Protein AF-A0A8J6M858-F1 (afdb_monomer_lite)

Organism: NCBI:txid2763053

Foldseek 3Di:
DPPVPDDDDDDQVRVCVVPVDGDDCVVPPDDDDPVRVVVVVVVVLCVQQVDPVDDSVVSVVVVVVVVPDD

pLDDT: mean 82.13, std 13.97, range [30.59, 94.44]

Secondary structure (DSSP, 8-state):
--TTSPPPP--HHHHHHHHS----HHHHPPPPPHHHHHHHHHHHHHHH---TTS-HHHHHHHHHGGG---

Radius of gyration: 16.22 Å; chains: 1; bounding box: 37×25×38 Å

Sequence (70 aa):
MDECGQVMLLSAESVHQLTGEQVDPAECSAVLPRRSFESAFSKYIEWHTPDPSNCTLHQLCSAWSCDSAP

Structure (mmCIF, N/CA/C/O backbone):
data_AF-A0A8J6M858-F1
#
_entry.id   AF-A0A8J6M858-F1
#
loop_
_atom_site.group_PDB
_atom_site.id
_atom_site.type_symbol
_atom_site.label_atom_id
_atom_site.label_alt_id
_atom_site.label_comp_id
_atom_site.label_asym_id
_atom_site.label_entity_id
_atom_site.label_seq_id
_atom_site.pdbx_PDB_ins_code
_atom_site.Cartn_x
_atom_site.Cartn_y
_atom_site.Cartn_z
_atom_site.occupancy
_atom_site.B_iso_or_equiv
_atom_site.auth_seq_id
_atom_site.auth_comp_id
_atom_site.auth_asym_id
_atom_site.auth_atom_id
_atom_site.pdbx_PDB_model_num
ATOM 1 N N . MET A 1 1 ? 0.023 4.591 12.378 1.00 55.47 1 MET A N 1
ATOM 2 C CA . MET A 1 1 ? 1.429 4.625 11.945 1.00 55.47 1 MET A CA 1
ATOM 3 C C . MET A 1 1 ? 2.232 3.981 13.052 1.00 55.47 1 MET A C 1
ATOM 5 O O . MET A 1 1 ? 1.875 4.213 14.205 1.00 55.47 1 MET A O 1
ATOM 9 N N . ASP A 1 2 ? 3.216 3.151 12.732 1.00 72.44 2 ASP A N 1
ATOM 10 C CA . ASP A 1 2 ? 4.156 2.666 13.746 1.00 72.44 2 ASP A CA 1
ATOM 11 C C . ASP A 1 2 ? 5.063 3.808 14.252 1.00 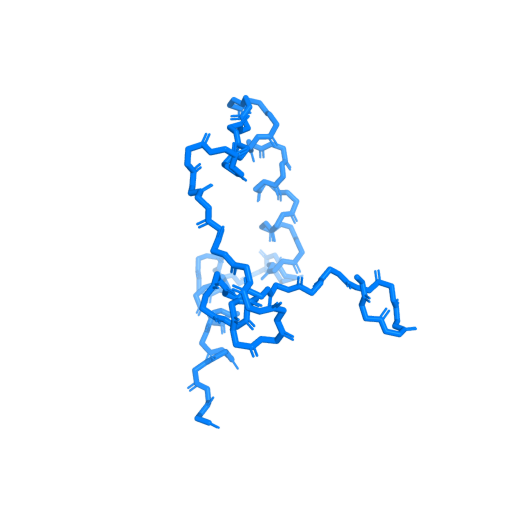72.44 2 ASP A C 1
ATOM 13 O O . ASP A 1 2 ? 4.935 4.969 13.844 1.00 72.44 2 ASP A O 1
ATOM 17 N N . GLU A 1 3 ? 5.984 3.479 15.152 1.00 77.88 3 GLU A N 1
ATOM 18 C CA . GLU A 1 3 ? 6.983 4.411 15.688 1.00 77.88 3 GLU A CA 1
ATOM 19 C C . GLU A 1 3 ? 7.928 5.006 14.623 1.00 77.88 3 GLU A C 1
ATOM 21 O O . GLU A 1 3 ? 8.562 6.032 14.868 1.00 77.88 3 GLU A O 1
ATOM 26 N N . CYS A 1 4 ? 7.962 4.425 13.421 1.00 71.69 4 CYS A N 1
ATOM 27 C CA . CYS A 1 4 ? 8.749 4.870 12.271 1.00 71.69 4 CYS A CA 1
ATOM 28 C C . CYS A 1 4 ? 7.926 5.678 11.249 1.00 71.69 4 CYS A C 1
ATOM 30 O O . CYS A 1 4 ? 8.467 6.112 10.229 1.00 71.69 4 CYS A O 1
ATOM 32 N N . GLY A 1 5 ? 6.632 5.910 11.496 1.00 71.69 5 GLY A N 1
ATOM 33 C CA . GLY A 1 5 ? 5.759 6.627 10.565 1.00 71.69 5 GLY A CA 1
ATOM 34 C C . GLY A 1 5 ? 5.258 5.775 9.395 1.00 71.69 5 GLY A C 1
ATOM 35 O O . GLY A 1 5 ? 4.770 6.335 8.411 1.00 71.69 5 GLY A O 1
ATOM 36 N N . GLN A 1 6 ? 5.364 4.446 9.476 1.00 69.44 6 GLN A N 1
ATOM 37 C CA . GLN A 1 6 ? 4.890 3.533 8.440 1.00 69.44 6 GLN A CA 1
ATOM 38 C C . GLN A 1 6 ? 3.419 3.161 8.654 1.00 69.44 6 GLN A C 1
ATOM 40 O O . GLN A 1 6 ? 2.922 3.072 9.782 1.00 69.44 6 GLN A O 1
ATOM 45 N N . VAL A 1 7 ? 2.685 2.972 7.552 1.00 74.38 7 VAL A N 1
ATOM 46 C CA . VAL A 1 7 ? 1.275 2.566 7.599 1.00 74.38 7 VAL A CA 1
ATOM 47 C C . VAL A 1 7 ? 1.196 1.163 8.186 1.00 74.38 7 VAL A C 1
ATOM 49 O O . VAL A 1 7 ? 1.747 0.223 7.626 1.00 74.38 7 VAL A O 1
ATOM 52 N N . MET A 1 8 ? 0.483 1.031 9.301 1.00 75.00 8 MET A N 1
ATOM 53 C CA . MET A 1 8 ? 0.249 -0.251 9.951 1.00 75.00 8 MET A CA 1
ATOM 54 C C . MET A 1 8 ? -1.090 -0.801 9.465 1.00 75.00 8 MET A C 1
ATOM 56 O O . MET A 1 8 ? -2.120 -0.136 9.607 1.00 75.00 8 MET A O 1
ATOM 60 N N . LEU A 1 9 ? -1.068 -1.989 8.866 1.00 81.12 9 LEU A N 1
ATOM 61 C CA . LEU A 1 9 ? -2.271 -2.702 8.458 1.00 81.12 9 LEU A CA 1
ATOM 62 C C . LEU A 1 9 ? -2.726 -3.584 9.621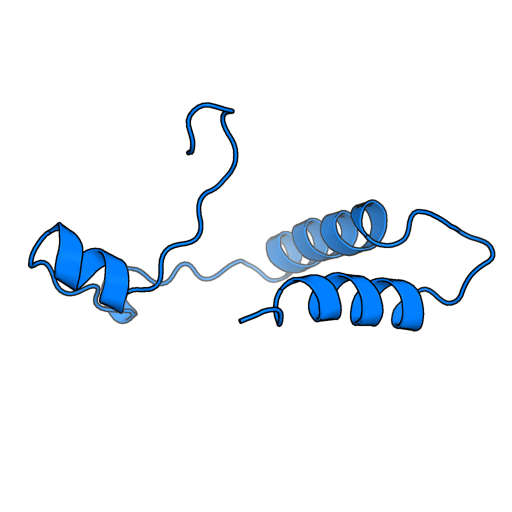 1.00 81.12 9 LEU A C 1
ATOM 64 O O . LEU A 1 9 ? -1.973 -4.426 10.099 1.00 81.12 9 LEU A O 1
ATOM 68 N N . LEU A 1 10 ? -3.956 -3.378 10.080 1.00 82.81 10 LEU A N 1
ATOM 69 C CA . LEU A 1 10 ? -4.596 -4.212 11.092 1.00 82.81 10 LEU A CA 1
ATOM 70 C C . LEU A 1 10 ? -5.817 -4.879 10.473 1.00 82.81 10 LEU A C 1
ATOM 72 O O . LEU A 1 10 ? -6.577 -4.242 9.742 1.00 82.81 10 LEU A O 1
ATOM 76 N N . SER A 1 11 ? -6.024 -6.154 10.792 1.00 86.69 11 SER A N 1
ATOM 77 C CA . SER A 1 11 ? -7.281 -6.811 10.454 1.00 86.69 11 SER A CA 1
ATOM 78 C C . SER A 1 11 ? -8.423 -6.221 11.291 1.00 86.69 11 SER A C 1
ATOM 80 O O . SER A 1 11 ? -8.211 -5.770 12.420 1.00 86.69 11 SER A O 1
ATOM 82 N N . ALA A 1 12 ? -9.650 -6.260 10.766 1.00 87.62 12 ALA A N 1
ATOM 83 C CA . ALA A 1 12 ? -10.835 -5.854 11.524 1.00 87.62 12 ALA A CA 1
ATOM 84 C C . ALA A 1 12 ? -10.999 -6.668 12.824 1.00 87.62 12 ALA A C 1
ATOM 86 O O . ALA A 1 12 ? -11.447 -6.135 13.837 1.00 87.62 12 ALA A O 1
ATOM 87 N N . GLU A 1 13 ? -10.583 -7.939 12.814 1.00 89.50 13 GLU A N 1
ATOM 88 C CA . GLU A 1 13 ? -10.577 -8.800 13.999 1.00 89.50 13 GLU A CA 1
ATOM 89 C C . GLU A 1 13 ? -9.599 -8.287 15.063 1.00 89.50 13 GLU A C 1
ATOM 91 O O . GLU A 1 13 ? -9.959 -8.177 16.234 1.00 89.50 13 GLU A O 1
ATOM 96 N N . SER A 1 14 ? -8.385 -7.907 14.657 1.00 90.12 14 SER A N 1
ATOM 97 C CA . SER A 1 14 ? -7.377 -7.350 15.565 1.00 90.12 14 SER A CA 1
ATOM 98 C C . SER A 1 14 ? -7.860 -6.049 16.208 1.00 90.12 14 SER A C 1
ATOM 100 O O . SER A 1 14 ? -7.639 -5.842 17.398 1.00 90.12 14 SER A O 1
ATOM 102 N N . VAL A 1 15 ? -8.556 -5.191 15.454 1.00 89.44 15 VAL A N 1
ATOM 103 C CA . VAL A 1 15 ? -9.168 -3.968 16.001 1.00 89.44 15 VAL A CA 1
ATOM 104 C C . VAL A 1 15 ? -10.195 -4.322 17.077 1.00 89.44 15 VAL A C 1
ATOM 106 O O . VAL A 1 15 ? -10.116 -3.789 18.180 1.00 89.44 15 VAL A O 1
ATOM 109 N N . HIS A 1 16 ? -11.080 -5.284 16.808 1.00 91.50 16 HIS A N 1
ATOM 110 C CA . HIS A 1 16 ? -12.079 -5.721 17.782 1.00 91.50 16 HIS A CA 1
ATOM 111 C C . HIS A 1 16 ? -11.463 -6.296 19.061 1.00 91.50 16 HIS A C 1
ATOM 113 O O . HIS A 1 16 ? -11.904 -5.965 20.157 1.00 91.50 16 HIS A O 1
ATOM 119 N N . GLN A 1 17 ? -10.419 -7.117 18.948 1.00 94.44 17 GLN A N 1
ATOM 120 C CA . GLN A 1 17 ? -9.736 -7.673 20.118 1.00 94.44 17 GLN A CA 1
ATOM 121 C C . GLN A 1 17 ? -9.065 -6.587 20.976 1.00 94.44 17 GLN A C 1
ATOM 123 O O . GLN A 1 17 ? -9.029 -6.708 22.199 1.00 94.44 17 GLN A O 1
ATOM 128 N N . LEU A 1 18 ? -8.539 -5.530 20.346 1.00 93.31 18 LEU A N 1
ATOM 129 C CA . LEU A 1 18 ? -7.828 -4.448 21.031 1.00 93.31 18 LEU A CA 1
ATOM 130 C C . LEU A 1 18 ? -8.764 -3.397 21.641 1.00 93.31 18 LEU A C 1
ATOM 132 O O . LEU A 1 18 ? -8.455 -2.866 22.707 1.00 93.31 18 LEU A O 1
ATOM 136 N N . THR A 1 19 ? -9.875 -3.069 20.975 1.00 91.75 19 THR A N 1
ATOM 137 C CA . THR A 1 19 ? -10.753 -1.952 21.376 1.00 91.75 19 THR A CA 1
ATOM 138 C C . THR A 1 19 ? -12.143 -2.389 21.833 1.00 91.75 19 THR A C 1
ATOM 140 O O . THR A 1 19 ? -12.839 -1.619 22.491 1.00 91.75 19 THR A O 1
ATOM 143 N N . GLY A 1 20 ? -12.564 -3.613 21.507 1.00 92.94 20 GLY A N 1
ATOM 144 C CA . GLY A 1 20 ? -13.932 -4.102 21.700 1.00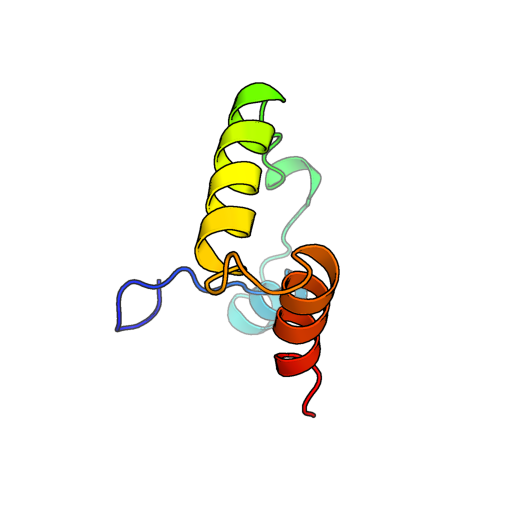 92.94 20 GLY A CA 1
ATOM 145 C C . GLY A 1 20 ? -14.926 -3.604 20.644 1.00 92.94 20 GLY A C 1
ATOM 146 O O . GLY A 1 20 ? -16.082 -4.027 20.650 1.00 92.94 20 GLY A O 1
ATOM 147 N N . GLU A 1 21 ? -14.504 -2.743 19.716 1.00 91.19 21 GLU A N 1
ATOM 148 C CA . GLU A 1 21 ? -15.373 -2.173 18.684 1.00 91.19 21 GLU A CA 1
ATOM 149 C C . GLU A 1 21 ? -15.427 -3.068 17.445 1.00 91.19 21 GLU A C 1
ATOM 151 O O . GLU A 1 21 ? -14.444 -3.703 17.068 1.00 91.19 21 GLU A O 1
ATOM 156 N N . GLN A 1 22 ? -16.589 -3.142 16.800 1.00 88.94 22 GLN A N 1
ATOM 157 C CA . GLN A 1 22 ? -16.741 -3.883 15.553 1.00 88.94 22 GLN A CA 1
ATOM 158 C C . GLN A 1 22 ? -16.587 -2.927 14.369 1.00 88.94 22 GLN A C 1
ATOM 160 O O . GLN A 1 22 ? -17.286 -1.920 14.286 1.00 88.94 22 GLN A O 1
ATOM 165 N N . VAL A 1 23 ? -15.684 -3.250 13.443 1.00 88.19 23 VAL A N 1
ATOM 166 C CA . VAL A 1 23 ? -15.511 -2.480 12.207 1.00 88.19 23 VAL A CA 1
ATOM 167 C C . VAL A 1 23 ? -16.536 -2.962 11.186 1.00 88.19 23 VAL A C 1
ATOM 169 O O . VAL A 1 23 ? -16.410 -4.069 10.661 1.00 88.19 23 VAL A O 1
ATOM 172 N N . ASP A 1 24 ? -17.544 -2.138 10.903 1.00 86.00 24 ASP A N 1
ATOM 173 C CA . ASP A 1 24 ? -18.491 -2.390 9.816 1.00 86.00 24 ASP A CA 1
ATOM 174 C C . ASP A 1 24 ? -17.860 -1.985 8.468 1.00 86.00 24 ASP A C 1
ATOM 176 O O . ASP A 1 24 ? -17.534 -0.808 8.269 1.00 86.00 24 ASP A O 1
ATOM 180 N N . PRO A 1 25 ? -17.687 -2.917 7.510 1.00 80.75 25 PRO A N 1
ATOM 181 C CA . PRO A 1 25 ? -17.178 -2.592 6.183 1.00 80.75 25 PRO A CA 1
ATOM 182 C C . PRO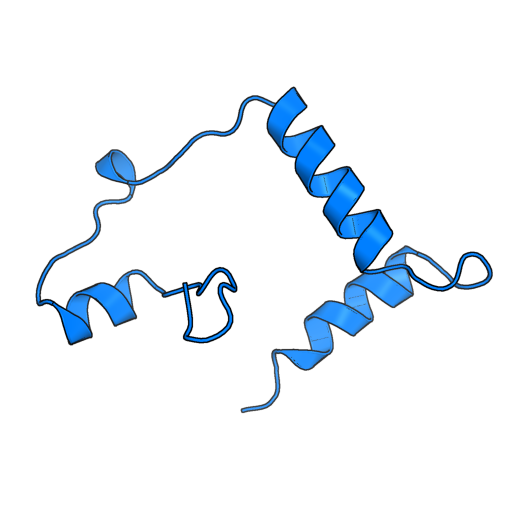 A 1 25 ? -18.039 -1.572 5.432 1.00 80.75 25 PRO A C 1
ATOM 184 O O . PRO A 1 25 ? -17.502 -0.818 4.624 1.00 80.75 25 PRO A O 1
ATOM 187 N N . ALA A 1 26 ? -19.352 -1.523 5.663 1.00 83.31 26 ALA A N 1
ATOM 188 C CA . ALA A 1 26 ? -20.225 -0.557 4.999 1.00 83.31 26 ALA A CA 1
ATOM 189 C C . ALA A 1 26 ? -19.917 0.886 5.436 1.00 83.31 26 ALA A C 1
ATOM 191 O O . ALA A 1 26 ? -19.947 1.791 4.606 1.00 83.31 26 ALA A O 1
ATOM 192 N N . GLU A 1 27 ? -19.540 1.075 6.701 1.00 82.75 27 GLU A N 1
ATOM 193 C CA . GLU A 1 27 ? -19.206 2.383 7.280 1.00 82.75 27 GLU A CA 1
ATOM 194 C C . GLU A 1 27 ? -17.724 2.750 7.088 1.00 82.75 27 GLU A C 1
ATOM 196 O O . GLU A 1 27 ? -17.373 3.926 7.010 1.00 82.75 27 GLU A O 1
ATOM 201 N N . CYS A 1 28 ? -16.839 1.747 7.012 1.00 80.12 28 CYS A N 1
ATOM 202 C CA . CYS A 1 28 ? -15.383 1.942 7.007 1.00 80.12 28 CYS A CA 1
ATOM 203 C C . CYS A 1 28 ? -14.693 1.603 5.674 1.00 80.12 28 CYS A C 1
ATOM 205 O O . CYS A 1 28 ? -13.470 1.729 5.568 1.00 80.12 28 CYS A O 1
ATOM 207 N N . SER A 1 29 ? -15.429 1.169 4.646 1.00 80.00 29 SER A N 1
ATOM 208 C CA . SER A 1 29 ? -14.844 0.954 3.319 1.00 80.00 29 SER A CA 1
ATOM 209 C C . SER A 1 29 ? -14.635 2.279 2.591 1.00 80.00 29 SER A C 1
ATOM 211 O O . SER A 1 29 ? -15.540 3.093 2.421 1.00 80.00 29 SER A O 1
ATOM 213 N N . ALA A 1 30 ? -13.413 2.489 2.110 1.00 80.62 30 ALA A N 1
ATOM 214 C CA . ALA A 1 30 ? -13.107 3.573 1.193 1.00 80.62 30 ALA A CA 1
ATOM 215 C C . ALA A 1 30 ? -13.076 3.026 -0.237 1.00 80.62 30 ALA A C 1
ATOM 217 O O . ALA A 1 30 ? -12.302 2.121 -0.553 1.00 80.62 30 ALA A O 1
ATOM 218 N N . VAL A 1 31 ? -13.892 3.598 -1.124 1.00 82.62 31 VAL A N 1
ATOM 219 C CA . VAL A 1 31 ? -13.821 3.301 -2.559 1.00 82.62 31 VAL A CA 1
ATOM 220 C C . VAL A 1 31 ? -12.855 4.280 -3.206 1.00 82.62 31 VAL A C 1
ATOM 222 O O . VAL A 1 31 ? -13.097 5.487 -3.243 1.00 82.62 31 VAL A O 1
ATOM 225 N N . LEU A 1 32 ? -11.757 3.763 -3.754 1.00 85.25 32 LEU A N 1
ATOM 226 C CA . LEU A 1 32 ? -10.861 4.572 -4.568 1.00 85.25 32 LEU A CA 1
ATOM 227 C C . LEU A 1 32 ? -11.461 4.765 -5.967 1.00 85.25 32 LEU A C 1
ATOM 229 O O . LEU A 1 32 ? -11.786 3.780 -6.636 1.00 85.25 32 LEU A O 1
ATOM 233 N N . PRO A 1 33 ? -11.552 6.010 -6.469 1.00 92.25 33 PRO A N 1
ATOM 234 C CA . PRO A 1 33 ? -11.807 6.240 -7.881 1.00 92.25 33 PRO A C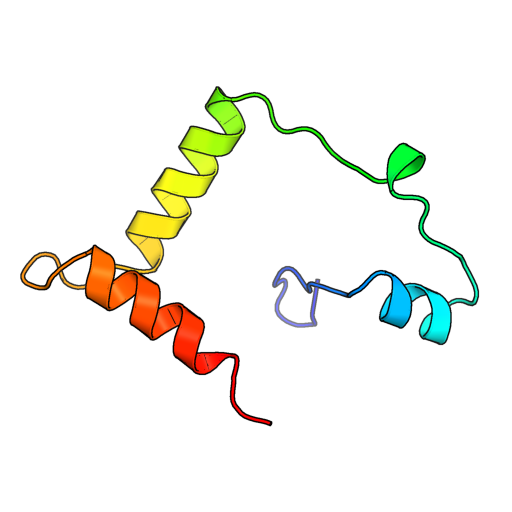A 1
ATOM 235 C C . PRO A 1 33 ? -10.758 5.516 -8.724 1.00 92.25 33 PRO A C 1
ATOM 237 O O . PRO A 1 33 ? -9.580 5.484 -8.361 1.00 92.25 33 PRO A O 1
ATOM 240 N N . ARG A 1 34 ? -11.163 4.999 -9.889 1.00 93.06 34 ARG A N 1
ATOM 241 C CA . ARG A 1 34 ? -10.292 4.217 -10.782 1.00 93.06 34 ARG A CA 1
ATOM 242 C C . ARG A 1 34 ? -8.911 4.850 -10.991 1.00 93.06 34 ARG A C 1
ATOM 244 O O . ARG A 1 34 ? -7.908 4.165 -10.858 1.00 93.06 34 ARG A O 1
ATOM 251 N N . ARG A 1 35 ? -8.853 6.156 -11.271 1.00 94.38 35 ARG A N 1
ATOM 252 C CA . ARG A 1 35 ? -7.584 6.869 -11.507 1.00 94.38 35 ARG A CA 1
ATOM 253 C C . ARG A 1 35 ? -6.678 6.894 -10.276 1.00 94.38 35 ARG A C 1
ATOM 255 O O . ARG A 1 35 ? -5.467 6.764 -10.408 1.00 94.38 35 ARG A O 1
ATOM 262 N N . SER A 1 36 ? -7.259 7.054 -9.089 1.00 91.12 36 SER A N 1
ATOM 263 C CA . SER A 1 36 ? -6.512 7.029 -7.830 1.00 91.12 36 SER A CA 1
ATOM 264 C C . SER A 1 36 ? -5.938 5.641 -7.572 1.00 91.12 36 SER A C 1
ATOM 266 O O . SER A 1 36 ? -4.775 5.522 -7.197 1.00 91.12 36 SER A O 1
ATOM 268 N N . PHE A 1 37 ? -6.727 4.597 -7.843 1.00 91.69 37 PHE A N 1
ATOM 269 C CA . PHE A 1 37 ? -6.258 3.217 -7.773 1.00 91.69 37 PHE A CA 1
ATOM 270 C C . PHE A 1 37 ? -5.121 2.953 -8.768 1.00 91.69 37 PHE A C 1
ATOM 272 O O . PHE A 1 37 ? -4.065 2.482 -8.362 1.00 91.69 37 PHE A O 1
ATOM 279 N N . GLU A 1 38 ? -5.291 3.310 -10.044 1.00 93.56 38 GLU A N 1
ATOM 280 C CA . GLU A 1 38 ? -4.259 3.137 -11.078 1.00 93.56 38 GLU A CA 1
ATOM 281 C C . GLU A 1 38 ? -2.950 3.846 -10.699 1.00 93.56 38 GLU A C 1
ATOM 283 O O . GLU A 1 38 ? -1.873 3.265 -10.821 1.00 93.56 38 GLU A O 1
ATOM 288 N N . SER A 1 39 ? -3.035 5.073 -10.176 1.00 92.94 39 SER A N 1
ATOM 289 C CA . SER A 1 39 ? -1.863 5.831 -9.729 1.00 92.94 39 SER A CA 1
ATOM 290 C C . SER A 1 39 ? -1.153 5.167 -8.548 1.00 92.94 39 SER A C 1
ATOM 292 O O . SER A 1 39 ? 0.075 5.078 -8.547 1.00 92.94 39 SER A O 1
ATOM 294 N N . ALA A 1 40 ? -1.903 4.718 -7.538 1.00 88.94 40 ALA A N 1
ATOM 295 C CA . ALA A 1 40 ? -1.334 4.041 -6.375 1.00 88.94 40 ALA A CA 1
ATOM 296 C C . ALA A 1 40 ? -0.710 2.693 -6.767 1.00 88.94 40 ALA A C 1
ATOM 298 O O . ALA A 1 40 ? 0.407 2.380 -6.357 1.00 88.94 40 ALA A O 1
ATOM 299 N N . PHE A 1 41 ? -1.392 1.929 -7.621 1.00 89.75 41 PHE A N 1
ATOM 300 C CA . PHE A 1 41 ? -0.923 0.629 -8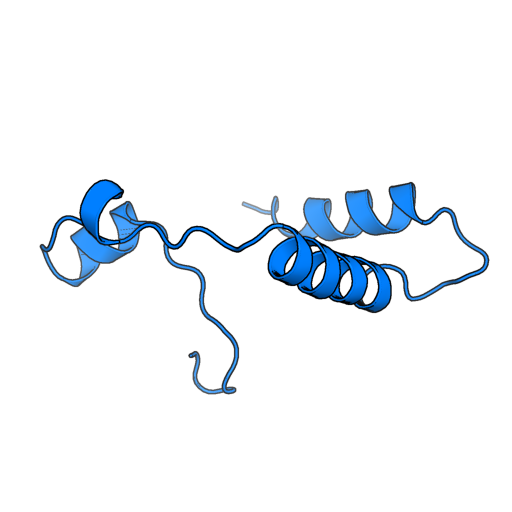.085 1.00 89.75 41 PHE A CA 1
ATOM 301 C C . PHE A 1 41 ? 0.323 0.742 -8.976 1.00 89.75 41 PHE A C 1
ATOM 303 O O . PHE A 1 41 ? 1.244 -0.058 -8.844 1.00 89.75 41 PHE A O 1
ATOM 310 N N . SER A 1 42 ? 0.421 1.777 -9.818 1.00 91.88 42 SER A N 1
ATOM 311 C CA . SER A 1 42 ? 1.642 2.051 -10.592 1.00 91.88 42 SER A CA 1
ATOM 312 C C . SER A 1 42 ? 2.849 2.286 -9.682 1.00 91.88 42 SER A C 1
ATOM 314 O O . SER A 1 42 ? 3.916 1.726 -9.919 1.00 91.88 42 SER A O 1
ATOM 316 N N . LYS A 1 43 ? 2.680 3.076 -8.612 1.00 89.94 43 LYS A N 1
ATOM 317 C CA . LYS A 1 43 ? 3.748 3.320 -7.629 1.00 89.94 43 LYS A CA 1
ATOM 318 C C . LYS A 1 43 ? 4.137 2.052 -6.882 1.00 89.94 43 LYS A C 1
ATOM 320 O O . LYS A 1 43 ? 5.322 1.802 -6.692 1.00 89.94 43 LYS A O 1
ATOM 325 N N . TYR A 1 44 ? 3.153 1.230 -6.523 1.00 89.25 44 TYR A N 1
ATOM 326 C CA . TYR A 1 44 ? 3.404 -0.075 -5.923 1.00 89.25 44 TYR A CA 1
ATOM 327 C C . TYR A 1 44 ? 4.298 -0.948 -6.813 1.00 89.25 44 TYR A C 1
ATOM 329 O O . TYR A 1 44 ? 5.289 -1.479 -6.315 1.00 89.25 44 TYR A O 1
ATOM 337 N N . ILE A 1 45 ? 3.998 -1.047 -8.116 1.00 89.94 45 ILE A N 1
ATOM 338 C CA . ILE A 1 45 ? 4.827 -1.809 -9.062 1.00 89.94 45 ILE A CA 1
ATOM 339 C C . ILE A 1 45 ? 6.251 -1.249 -9.089 1.00 89.94 45 ILE A C 1
ATOM 341 O O . ILE A 1 45 ? 7.188 -2.004 -8.862 1.00 89.94 45 ILE A O 1
ATOM 345 N N . GLU A 1 46 ? 6.412 0.064 -9.292 1.00 89.75 46 GLU A N 1
ATOM 346 C CA . GLU A 1 46 ? 7.730 0.717 -9.342 1.00 89.75 46 GLU A CA 1
ATOM 347 C C . GLU A 1 46 ? 8.587 0.415 -8.103 1.00 89.75 46 GLU A C 1
ATOM 349 O O . GLU A 1 46 ? 9.781 0.149 -8.226 1.00 89.75 46 GLU A O 1
ATOM 354 N N . TRP A 1 47 ? 7.987 0.427 -6.911 1.00 88.25 47 TRP A N 1
ATOM 355 C CA . TRP A 1 47 ? 8.704 0.161 -5.663 1.00 88.25 47 TRP A CA 1
ATOM 356 C C . TRP A 1 47 ? 9.092 -1.307 -5.471 1.00 88.25 47 TRP A C 1
ATOM 358 O O . TRP A 1 47 ? 10.102 -1.581 -4.829 1.00 88.25 47 TRP A O 1
ATOM 368 N N . HIS A 1 48 ? 8.322 -2.244 -6.028 1.00 87.69 48 HIS A N 1
ATOM 369 C CA . HIS A 1 48 ? 8.524 -3.684 -5.827 1.00 87.69 48 HIS A CA 1
ATOM 370 C C . HIS A 1 48 ? 9.194 -4.381 -7.018 1.00 87.69 48 HIS A C 1
ATOM 372 O O . HIS A 1 48 ? 9.393 -5.596 -6.988 1.00 87.69 48 HIS A O 1
ATOM 378 N N . THR A 1 49 ? 9.574 -3.637 -8.060 1.00 91.12 49 THR A N 1
ATOM 379 C CA . THR A 1 49 ? 10.302 -4.165 -9.225 1.00 91.12 49 THR A CA 1
ATOM 380 C C . THR A 1 49 ? 11.605 -3.391 -9.437 1.00 91.12 49 THR A C 1
ATOM 382 O O . THR A 1 49 ? 11.724 -2.637 -10.406 1.00 91.12 49 THR A O 1
ATOM 385 N N . PRO A 1 50 ? 12.575 -3.523 -8.512 1.00 87.94 50 PRO A N 1
ATOM 386 C CA . PRO A 1 50 ? 13.795 -2.718 -8.518 1.00 87.94 50 PRO A CA 1
ATOM 387 C C . PRO A 1 50 ? 14.746 -3.049 -9.677 1.00 87.94 50 PRO A C 1
ATOM 389 O O . PRO A 1 50 ? 15.554 -2.197 -10.045 1.00 87.94 50 PRO A O 1
ATOM 392 N N . ASP A 1 51 ? 14.673 -4.258 -10.249 1.00 91.25 51 ASP A N 1
ATOM 393 C CA . ASP A 1 51 ? 15.537 -4.672 -11.358 1.00 91.25 51 ASP A CA 1
ATOM 394 C C . ASP A 1 51 ? 14.791 -4.609 -12.704 1.00 91.25 51 ASP A C 1
ATOM 396 O O . ASP A 1 51 ? 13.934 -5.458 -12.974 1.00 91.25 51 ASP A O 1
ATOM 400 N N . PRO A 1 52 ? 15.125 -3.654 -13.592 1.00 87.19 52 PRO A N 1
ATOM 401 C CA . PRO A 1 52 ? 14.504 -3.550 -14.911 1.00 87.19 52 PRO A CA 1
ATOM 402 C C . PRO A 1 52 ? 14.913 -4.680 -15.871 1.00 87.19 52 PRO A C 1
ATOM 404 O O . PRO A 1 52 ? 14.281 -4.848 -16.912 1.00 87.19 52 PRO A O 1
ATOM 407 N N . SER A 1 53 ? 15.961 -5.445 -15.550 1.00 92.25 53 SER A N 1
ATOM 408 C CA . SER A 1 53 ? 16.460 -6.557 -16.373 1.00 92.25 53 SER A CA 1
ATOM 409 C C . SER A 1 53 ? 15.763 -7.882 -16.061 1.00 92.25 53 SER A C 1
ATOM 411 O O . SER A 1 53 ? 15.916 -8.853 -16.803 1.00 92.25 53 SER A O 1
ATOM 413 N N . ASN A 1 54 ? 15.009 -7.939 -14.962 1.00 90.69 54 ASN A N 1
ATOM 414 C CA . ASN A 1 54 ? 14.348 -9.144 -14.484 1.00 90.69 54 ASN A CA 1
ATOM 415 C C . ASN A 1 54 ? 12.832 -9.086 -14.737 1.00 90.69 54 ASN A C 1
ATOM 417 O O . ASN A 1 54 ? 12.236 -8.023 -14.911 1.00 90.69 54 ASN A O 1
ATOM 421 N N . CYS A 1 55 ? 12.172 -10.243 -14.751 1.00 91.56 55 CYS A N 1
ATOM 422 C CA . CYS A 1 55 ? 10.738 -10.332 -14.992 1.00 91.56 55 CYS A CA 1
ATOM 423 C C . CYS A 1 55 ? 9.950 -9.598 -13.895 1.00 91.56 55 CYS A C 1
ATOM 425 O O . CYS A 1 55 ? 9.961 -9.996 -12.729 1.00 91.56 55 CYS A O 1
ATOM 427 N N . THR A 1 56 ? 9.219 -8.554 -14.286 1.00 89.88 56 THR A N 1
ATOM 428 C CA . THR A 1 56 ? 8.372 -7.733 -13.406 1.00 89.88 56 THR A CA 1
ATOM 429 C C . THR A 1 56 ? 7.388 -8.583 -12.596 1.00 89.88 56 THR A C 1
ATOM 431 O O . THR A 1 56 ? 7.305 -8.438 -11.382 1.00 89.88 56 THR A O 1
ATOM 434 N N . LEU A 1 57 ? 6.685 -9.528 -13.238 1.00 89.06 57 LEU A N 1
ATOM 435 C CA . LEU A 1 57 ? 5.713 -10.392 -12.554 1.00 89.06 57 LEU A CA 1
ATOM 436 C C . LEU A 1 57 ? 6.372 -11.298 -11.509 1.00 89.06 57 LEU A C 1
ATOM 438 O O . LEU A 1 57 ? 5.825 -11.485 -10.428 1.00 89.06 57 LEU A O 1
ATOM 442 N N . HIS A 1 58 ? 7.560 -11.832 -11.800 1.00 89.56 58 HIS A N 1
ATOM 443 C CA . HIS A 1 58 ? 8.279 -12.685 -10.856 1.00 89.56 58 HIS A CA 1
ATOM 444 C C . HIS A 1 58 ? 8.748 -11.901 -9.623 1.00 89.56 58 HIS A C 1
ATOM 446 O O . HIS A 1 58 ? 8.641 -12.397 -8.500 1.00 89.56 58 HIS A O 1
ATOM 452 N N . GLN A 1 59 ? 9.234 -10.671 -9.823 1.00 89.94 59 GLN A N 1
ATOM 453 C CA . GLN A 1 59 ? 9.628 -9.775 -8.731 1.00 89.94 59 GLN A CA 1
ATOM 454 C C . GLN A 1 59 ? 8.435 -9.455 -7.815 1.00 89.94 59 GLN A C 1
ATOM 456 O O . GLN A 1 59 ? 8.553 -9.587 -6.598 1.00 89.94 59 GLN A O 1
ATOM 461 N N . LEU A 1 60 ? 7.263 -9.164 -8.392 1.00 88.38 60 LEU A N 1
ATOM 462 C CA . LEU A 1 60 ? 6.032 -8.914 -7.632 1.00 88.38 60 LEU A CA 1
ATOM 463 C C . LEU A 1 60 ? 5.559 -10.142 -6.836 1.00 88.38 60 LEU A C 1
ATOM 465 O O . LEU A 1 60 ? 5.257 -10.026 -5.651 1.00 88.38 60 LEU A O 1
ATOM 469 N N . CYS A 1 61 ? 5.533 -11.332 -7.446 1.00 85.44 61 CYS A N 1
ATOM 470 C CA . CYS A 1 61 ? 5.129 -12.563 -6.751 1.00 85.44 61 CYS A CA 1
ATOM 471 C C . CYS A 1 61 ? 6.089 -12.937 -5.608 1.00 85.44 61 CYS A C 1
ATOM 473 O O . CYS A 1 61 ? 5.670 -13.460 -4.574 1.00 85.44 61 CYS A O 1
ATOM 475 N N . SER A 1 62 ? 7.381 -12.662 -5.792 1.00 80.25 62 SER A N 1
ATOM 476 C CA . SER A 1 62 ? 8.407 -12.935 -4.780 1.00 80.25 62 SER A CA 1
ATOM 477 C C . SER A 1 62 ? 8.279 -11.994 -3.580 1.00 80.25 62 SER A C 1
ATOM 479 O O . SER A 1 62 ? 8.449 -12.439 -2.449 1.00 80.25 62 SER A O 1
ATOM 481 N N . ALA A 1 63 ? 7.912 -10.725 -3.805 1.00 69.88 63 ALA A N 1
ATOM 482 C CA . ALA A 1 63 ? 7.654 -9.764 -2.732 1.00 69.88 63 ALA A CA 1
ATOM 483 C C . ALA A 1 63 ? 6.506 -10.210 -1.807 1.00 69.88 63 ALA A C 1
ATOM 485 O O . ALA A 1 63 ? 6.606 -10.065 -0.594 1.00 69.88 63 ALA A O 1
ATOM 486 N N . TRP A 1 64 ? 5.451 -10.820 -2.357 1.00 61.00 64 TRP A N 1
ATOM 487 C CA . TRP A 1 64 ? 4.348 -11.382 -1.564 1.00 61.00 64 TRP A CA 1
ATOM 488 C C . TRP A 1 64 ? 4.699 -12.658 -0.803 1.00 61.00 64 TRP A C 1
ATOM 490 O O . TRP A 1 64 ? 4.082 -12.951 0.215 1.00 61.00 64 TRP A O 1
ATOM 500 N N . SER A 1 65 ? 5.696 -13.412 -1.260 1.00 58.31 65 SER A N 1
ATOM 501 C CA . SER A 1 65 ? 6.082 -14.670 -0.609 1.00 58.31 65 SER A CA 1
ATOM 502 C C . SER A 1 65 ? 6.859 -14.453 0.700 1.00 58.31 65 SER A C 1
ATOM 504 O O . SER A 1 65 ? 7.084 -15.409 1.440 1.00 58.31 65 SER A O 1
ATOM 506 N N . CYS A 1 66 ? 7.262 -13.212 1.007 1.00 48.78 66 CYS A N 1
ATOM 507 C CA . CYS A 1 66 ? 7.990 -12.874 2.232 1.00 48.78 66 CYS A CA 1
ATOM 508 C C . CYS A 1 66 ? 7.077 -12.666 3.461 1.00 48.78 66 CYS A C 1
ATOM 510 O O . CYS A 1 66 ? 7.586 -12.654 4.578 1.00 48.78 66 CYS A O 1
ATOM 512 N N . ASP A 1 67 ? 5.755 -12.559 3.268 1.00 48.00 67 ASP A N 1
ATOM 513 C CA . ASP A 1 67 ? 4.746 -12.387 4.337 1.00 48.00 67 ASP A CA 1
ATOM 514 C C . ASP A 1 67 ? 4.076 -13.711 4.763 1.00 48.00 67 ASP A C 1
ATOM 516 O O . ASP A 1 67 ? 3.226 -13.743 5.646 1.00 48.00 67 ASP A O 1
ATOM 520 N N . SER A 1 68 ? 4.463 -14.835 4.151 1.00 44.41 68 SER A N 1
ATOM 521 C CA . SER A 1 68 ? 4.031 -16.182 4.547 1.00 44.41 68 SER A CA 1
ATOM 522 C C . SER A 1 68 ? 5.151 -16.947 5.260 1.00 44.41 68 SER A C 1
ATOM 524 O O . SER A 1 68 ? 5.442 -18.095 4.922 1.00 44.41 68 SER A O 1
ATOM 526 N N . ALA A 1 69 ? 5.810 -16.305 6.224 1.00 30.59 69 ALA A N 1
ATOM 527 C CA . ALA A 1 69 ? 6.521 -17.008 7.288 1.00 30.59 69 ALA A CA 1
ATOM 528 C C . ALA A 1 69 ? 5.599 -17.039 8.527 1.00 30.59 69 ALA A C 1
ATOM 530 O O . ALA A 1 69 ? 4.978 -16.015 8.809 1.00 30.59 69 ALA A O 1
ATOM 531 N N . PRO A 1 70 ? 5.438 -18.198 9.193 1.00 40.03 70 PRO A N 1
ATOM 532 C CA . PRO A 1 70 ? 4.523 -18.367 10.325 1.00 40.03 70 PRO A CA 1
ATOM 533 C C . PRO A 1 70 ? 4.876 -17.501 11.538 1.00 40.03 70 PRO A C 1
ATOM 535 O O . PRO A 1 70 ? 6.073 -17.168 11.704 1.00 40.03 70 PRO A O 1
#